Protein AF-T0YEX5-F1 (afdb_monomer_lite)

Foldseek 3Di:
DVVDDDDDCPQLLNVLLVLLVVLLVLLVVLLVVLVVVQDAAFQRRGSVNSNVVSVLVSQLSQLLSLLSVDDPVCNVVRDDPRNFDDVVSVVVVVVVVVVRCVRDPDDPDDDDAPPDPSRNSVVVSVVSVVVSLVSQVVNPRPPSSNPD

InterPro domains:
  IPR016030 Cobalamin adenosyltransferase-like [PF01923] (4-139)
  IPR029499 Corrinoid adenosyltransferase, PduO-type [PTHR12213] (4-138)
  IPR036451 Cobalamin adenosyltransferase-like superfamily [G3DSA:1.20.1200.10] (1-146)
  IPR036451 Cobalamin adenosyltransferase-like superfamily [SSF89028] (2-139)

Secondary structure (DSSP, 8-state):
-BTS----TTSHHHHHHHHHHHHHHHHHHHHHHHHHHT---GGG--HHHHHHHHHHHHHHHHHHHHHHTB-GGGGGG--BTTTB--HHHHHHHHHHHHHHHTTS---SSPPPS-SSHHHHHHHHHHHHHHHHHHHHHHTT--GGGG--

pLDDT: mean 90.73, std 10.87, range [37.5, 98.62]

Organism: NCBI:txid410659

Structure (mmCIF, N/CA/C/O backbone):
data_AF-T0YEX5-F1
#
_entry.id   AF-T0YEX5-F1
#
loop_
_atom_site.group_PDB
_atom_site.id
_atom_site.type_symbol
_atom_site.label_atom_id
_atom_site.label_alt_id
_atom_site.label_comp_id
_atom_site.label_asym_id
_atom_site.label_entity_id
_atom_site.label_seq_id
_atom_site.pdbx_PDB_ins_code
_atom_site.Cartn_x
_atom_site.Cartn_y
_atom_site.Cartn_z
_atom_site.occupancy
_atom_site.B_iso_or_equiv
_atom_site.auth_seq_id
_atom_site.auth_comp_id
_atom_site.auth_asym_id
_atom_site.auth_atom_id
_atom_site.pdbx_PDB_model_num
ATOM 1 N N . MET A 1 1 ? -7.739 -7.043 17.644 1.00 85.75 1 MET A N 1
ATOM 2 C CA . MET A 1 1 ? -7.919 -5.589 17.487 1.00 85.75 1 MET A CA 1
ATOM 3 C C . MET A 1 1 ? -6.829 -4.871 18.264 1.00 85.75 1 MET A C 1
ATOM 5 O O . MET A 1 1 ? -6.500 -5.306 19.369 1.00 85.75 1 MET A O 1
ATOM 9 N N . LEU A 1 2 ? -6.257 -3.814 17.690 1.00 86.88 2 LEU A N 1
ATOM 10 C CA . LEU A 1 2 ? -5.351 -2.900 18.378 1.00 86.88 2 LEU A CA 1
ATOM 11 C C . LEU A 1 2 ? -6.114 -2.220 19.531 1.00 86.88 2 LEU A C 1
ATOM 13 O O . LEU A 1 2 ? -7.290 -1.885 19.396 1.00 86.88 2 LEU A O 1
ATOM 17 N N . TYR A 1 3 ? -5.467 -2.090 20.693 1.00 89.56 3 TYR A N 1
ATOM 18 C CA . TYR A 1 3 ? -6.081 -1.648 21.960 1.00 89.56 3 TYR A CA 1
ATOM 19 C C . TYR A 1 3 ? -7.186 -2.559 22.531 1.00 89.56 3 TYR A C 1
ATOM 21 O O . TYR A 1 3 ? -7.962 -2.131 23.388 1.00 89.56 3 TYR A O 1
ATOM 29 N N . GLY A 1 4 ? -7.224 -3.829 22.115 1.00 85.31 4 GLY A N 1
ATOM 30 C CA . GLY A 1 4 ? -8.124 -4.843 22.665 1.00 85.31 4 GLY A CA 1
ATOM 31 C C . GLY A 1 4 ? -9.460 -4.954 21.929 1.00 85.31 4 GLY A C 1
ATOM 32 O O . GLY A 1 4 ? -9.771 -4.189 21.023 1.00 85.31 4 GLY A O 1
ATOM 33 N N . GLY A 1 5 ? -10.244 -5.962 22.309 1.00 85.06 5 GLY A N 1
ATOM 34 C CA . GLY A 1 5 ? -11.460 -6.369 21.602 1.00 85.06 5 GLY A CA 1
ATOM 35 C C . GLY A 1 5 ? -11.238 -7.638 20.778 1.00 85.06 5 GLY A C 1
ATOM 36 O O . GLY A 1 5 ? -10.275 -7.755 20.011 1.00 85.06 5 GLY A O 1
ATOM 37 N N . ARG A 1 6 ? -12.128 -8.615 20.971 1.00 89.81 6 ARG A N 1
ATOM 38 C CA . ARG A 1 6 ? -12.139 -9.872 20.221 1.00 89.81 6 ARG A CA 1
ATOM 39 C C . ARG A 1 6 ? -13.142 -9.761 19.086 1.00 89.81 6 ARG A C 1
ATOM 41 O O . ARG A 1 6 ? -14.279 -9.361 19.300 1.00 89.81 6 ARG A O 1
ATOM 48 N N . VAL A 1 7 ? -12.703 -10.152 17.903 1.00 91.25 7 VAL A N 1
ATOM 49 C CA . VAL A 1 7 ? -13.534 -10.280 16.708 1.00 91.25 7 VAL A CA 1
ATOM 50 C C . VAL A 1 7 ? -13.273 -11.652 16.103 1.00 91.25 7 VAL A C 1
ATOM 52 O O . VAL A 1 7 ? -12.230 -12.261 16.367 1.00 91.25 7 VAL A O 1
ATOM 55 N N . ARG A 1 8 ? -14.225 -12.160 15.323 1.00 94.88 8 ARG A N 1
ATOM 56 C CA . ARG A 1 8 ? -13.997 -13.383 14.554 1.00 94.88 8 ARG A CA 1
ATOM 57 C C . ARG A 1 8 ? -12.905 -13.144 13.506 1.00 94.88 8 ARG A C 1
ATOM 59 O O . ARG A 1 8 ? -12.732 -12.024 13.022 1.00 94.88 8 ARG A O 1
ATOM 66 N N . LYS A 1 9 ? -12.175 -14.205 13.157 1.00 93.44 9 LYS A N 1
ATOM 67 C CA . LYS A 1 9 ? -11.097 -14.139 12.157 1.00 93.44 9 LYS A CA 1
ATOM 68 C C . LYS A 1 9 ? -11.605 -13.807 10.753 1.00 93.44 9 LYS A C 1
ATOM 70 O O . LYS A 1 9 ? -10.859 -13.233 9.984 1.00 93.44 9 LYS A O 1
ATOM 75 N N . ASP A 1 10 ? -12.858 -14.136 10.465 1.00 93.38 10 ASP A N 1
ATOM 76 C CA . ASP A 1 10 ? -13.551 -13.881 9.200 1.00 93.38 10 ASP A CA 1
ATOM 77 C C . ASP A 1 10 ? -14.402 -12.601 9.232 1.00 93.38 10 ASP A C 1
ATOM 79 O O . ASP A 1 10 ? -15.293 -12.423 8.409 1.00 93.38 10 ASP A O 1
ATOM 83 N N . SER A 1 11 ? -14.178 -11.716 10.209 1.00 92.31 11 SER A N 1
ATOM 84 C CA . SER A 1 11 ? -14.830 -10.406 10.193 1.00 92.31 11 SER A CA 1
ATOM 85 C C . SER A 1 11 ? -14.225 -9.533 9.097 1.00 92.31 11 SER A C 1
ATOM 87 O O . SER A 1 11 ? -13.011 -9.554 8.895 1.00 92.31 11 SER A O 1
ATOM 89 N N . GLU A 1 12 ? -15.052 -8.717 8.445 1.00 92.31 12 GLU A N 1
ATOM 90 C CA . GLU A 1 12 ? -14.666 -7.860 7.310 1.00 92.31 12 GLU A CA 1
ATOM 91 C C . GLU A 1 12 ? -13.433 -7.001 7.605 1.00 92.31 12 GLU A C 1
ATOM 93 O O . GLU A 1 12 ? -12.557 -6.829 6.767 1.00 92.31 12 GLU A O 1
ATOM 98 N N . ARG A 1 13 ? -13.314 -6.520 8.844 1.00 90.75 13 ARG A N 1
ATOM 99 C CA . ARG A 1 13 ? -12.168 -5.736 9.303 1.00 90.75 13 ARG A CA 1
ATOM 100 C C . ARG A 1 13 ? -10.867 -6.539 9.350 1.00 90.75 13 ARG A C 1
ATOM 102 O O . ARG A 1 13 ? -9.813 -5.996 9.040 1.00 90.75 13 ARG A O 1
ATOM 109 N N . ILE A 1 14 ? -10.922 -7.804 9.767 1.00 93.38 14 ILE A N 1
ATOM 110 C CA . ILE A 1 14 ? -9.742 -8.679 9.781 1.00 93.38 14 ILE A CA 1
ATOM 111 C C . ILE A 1 14 ? -9.378 -9.097 8.359 1.00 93.38 14 ILE A C 1
ATOM 113 O O . ILE A 1 14 ? -8.196 -9.078 8.031 1.00 93.38 14 ILE A O 1
ATOM 117 N N . GLU A 1 15 ? -10.370 -9.388 7.517 1.00 95.75 15 GLU A N 1
ATOM 118 C CA . GLU A 1 15 ? -10.165 -9.682 6.094 1.00 95.75 15 GLU A CA 1
ATOM 119 C C . GLU A 1 15 ? -9.509 -8.496 5.369 1.00 95.75 15 GLU A C 1
ATOM 121 O O . GLU A 1 15 ? -8.480 -8.651 4.714 1.00 95.75 15 GLU A O 1
ATOM 126 N N . CYS A 1 16 ? -10.035 -7.283 5.565 1.00 95.00 16 CYS A N 1
ATOM 127 C CA . CYS A 1 16 ? -9.446 -6.055 5.040 1.00 95.00 16 CYS A CA 1
ATOM 128 C C . CYS A 1 16 ? -8.010 -5.863 5.541 1.00 95.00 16 CYS A C 1
ATOM 130 O O . CYS A 1 16 ? -7.117 -5.590 4.744 1.00 95.00 16 CYS A O 1
ATOM 132 N N . ASN A 1 17 ? -7.766 -6.024 6.846 1.00 95.12 17 ASN A N 1
ATOM 133 C CA . ASN A 1 17 ? -6.426 -5.860 7.405 1.00 95.12 17 ASN A CA 1
ATOM 134 C C . ASN A 1 17 ? -5.434 -6.886 6.834 1.00 95.12 17 ASN A C 1
ATOM 136 O O . ASN A 1 17 ? -4.296 -6.536 6.543 1.00 95.12 17 ASN A O 1
ATOM 140 N N . GLY A 1 18 ? -5.872 -8.134 6.647 1.00 97.06 18 GLY A N 1
ATOM 141 C CA . GLY A 1 18 ? -5.071 -9.186 6.020 1.00 97.06 18 GLY A CA 1
ATOM 142 C C . GLY A 1 18 ? -4.766 -8.901 4.550 1.00 97.06 18 GLY A C 1
ATOM 143 O O . GLY A 1 18 ? -3.650 -9.135 4.102 1.00 97.06 18 GLY A O 1
ATOM 144 N N . ALA A 1 19 ? -5.710 -8.327 3.804 1.00 97.75 19 ALA A N 1
ATOM 145 C CA . ALA A 1 19 ? -5.467 -7.924 2.422 1.00 97.75 19 ALA A CA 1
ATOM 146 C C . ALA A 1 19 ? -4.484 -6.746 2.304 1.00 97.75 19 ALA A C 1
ATOM 148 O O . ALA A 1 19 ? -3.695 -6.705 1.360 1.00 97.75 19 ALA A O 1
ATOM 149 N N . VAL A 1 20 ? -4.497 -5.806 3.258 1.00 97.94 20 VAL A N 1
ATOM 150 C CA . VAL A 1 20 ? -3.496 -4.726 3.332 1.00 97.94 20 VAL A CA 1
ATOM 151 C C . VAL A 1 20 ? -2.108 -5.291 3.659 1.00 97.94 20 VAL A C 1
ATOM 153 O O . VAL A 1 20 ? -1.128 -4.890 3.031 1.00 97.94 20 VAL A O 1
ATOM 156 N N . ASP A 1 21 ? -2.021 -6.251 4.582 1.00 98.31 21 ASP A N 1
ATOM 157 C CA . ASP A 1 21 ? -0.772 -6.960 4.898 1.00 98.31 21 ASP A CA 1
ATOM 158 C C . ASP A 1 21 ? -0.223 -7.705 3.669 1.00 98.31 21 ASP A C 1
ATOM 160 O O . ASP A 1 21 ? 0.951 -7.597 3.319 1.00 98.31 21 ASP A O 1
ATOM 164 N N . GLU A 1 22 ? -1.095 -8.379 2.919 1.00 98.62 22 GLU A N 1
ATOM 165 C CA . GLU A 1 22 ? -0.718 -9.050 1.675 1.00 98.62 22 GLU A CA 1
ATOM 166 C C . GLU A 1 22 ? -0.226 -8.065 0.601 1.00 98.62 22 GLU A C 1
ATOM 168 O O . GLU A 1 22 ? 0.743 -8.351 -0.106 1.00 98.62 22 GLU A O 1
ATOM 173 N N . ALA A 1 23 ? -0.841 -6.883 0.496 1.00 98.50 23 ALA A N 1
ATOM 174 C CA . ALA A 1 23 ? -0.370 -5.820 -0.391 1.00 98.50 23 ALA A CA 1
ATOM 175 C C . ALA A 1 23 ? 1.028 -5.331 0.010 1.00 98.50 23 ALA A C 1
ATOM 177 O O . ALA A 1 23 ? 1.897 -5.168 -0.850 1.00 98.50 23 ALA A O 1
ATOM 178 N N . GLN A 1 24 ? 1.269 -5.159 1.312 1.00 98.44 24 GLN A N 1
ATOM 179 C CA . GLN A 1 24 ? 2.580 -4.798 1.845 1.00 98.44 24 GLN A CA 1
ATOM 180 C C . GLN A 1 24 ? 3.619 -5.888 1.545 1.00 98.44 24 GLN A C 1
ATOM 182 O O . GLN A 1 24 ? 4.737 -5.568 1.137 1.00 98.44 24 GLN A O 1
ATOM 187 N N . ALA A 1 25 ? 3.266 -7.167 1.684 1.00 98.62 25 ALA A N 1
ATOM 188 C CA . ALA A 1 25 ? 4.149 -8.284 1.353 1.00 98.62 25 ALA A CA 1
ATOM 189 C C . ALA A 1 25 ? 4.474 -8.344 -0.152 1.00 98.62 25 ALA A C 1
ATOM 191 O O . ALA A 1 25 ? 5.627 -8.568 -0.526 1.00 98.62 25 ALA A O 1
ATOM 192 N N . ALA A 1 26 ? 3.490 -8.091 -1.021 1.00 98.62 26 ALA A N 1
ATOM 193 C CA . ALA A 1 26 ? 3.695 -8.031 -2.468 1.00 98.62 26 ALA A CA 1
ATOM 194 C C . ALA A 1 26 ? 4.622 -6.869 -2.876 1.00 98.62 26 ALA A C 1
ATOM 196 O O . ALA A 1 26 ? 5.493 -7.049 -3.729 1.00 98.62 26 ALA A O 1
ATOM 197 N N . LEU A 1 27 ? 4.495 -5.702 -2.232 1.00 98.25 27 LEU A N 1
ATOM 198 C CA . LEU A 1 27 ? 5.432 -4.585 -2.408 1.00 98.25 27 LEU A CA 1
ATOM 199 C C . LEU A 1 27 ? 6.840 -4.940 -1.920 1.00 98.25 27 LEU A C 1
ATOM 201 O O . LEU A 1 27 ? 7.811 -4.655 -2.617 1.00 98.25 27 LEU A O 1
ATOM 205 N N . GLY A 1 28 ? 6.958 -5.626 -0.781 1.00 98.06 28 GLY A N 1
ATOM 206 C CA . GLY A 1 28 ? 8.241 -6.110 -0.268 1.00 98.06 28 GLY A CA 1
ATOM 207 C C . GLY A 1 28 ? 8.922 -7.110 -1.210 1.00 98.06 28 GLY A C 1
ATOM 208 O O . GLY A 1 28 ? 10.139 -7.060 -1.394 1.00 98.06 28 GLY A O 1
ATOM 209 N N . TYR A 1 29 ? 8.146 -7.976 -1.871 1.00 98.31 29 TYR A N 1
ATOM 210 C CA . TYR A 1 29 ? 8.652 -8.846 -2.935 1.00 98.31 29 TYR A CA 1
ATOM 211 C C . TYR A 1 29 ? 9.147 -8.036 -4.140 1.00 98.31 29 TYR A C 1
ATOM 213 O O . TYR A 1 29 ? 10.272 -8.245 -4.593 1.00 98.31 29 TYR A O 1
ATOM 221 N N . ALA A 1 30 ? 8.359 -7.070 -4.623 1.00 97.44 30 ALA A N 1
ATOM 222 C CA . ALA A 1 30 ? 8.776 -6.194 -5.717 1.00 97.44 30 ALA A CA 1
ATOM 223 C C . ALA A 1 30 ? 10.061 -5.423 -5.383 1.00 97.44 30 ALA A C 1
ATOM 225 O O . ALA A 1 30 ? 10.971 -5.357 -6.209 1.00 97.44 30 ALA A O 1
ATOM 226 N N . ARG A 1 31 ? 10.186 -4.930 -4.146 1.00 96.62 31 ARG A N 1
ATOM 227 C CA . ARG A 1 31 ? 11.393 -4.275 -3.633 1.00 96.62 31 ARG A CA 1
ATOM 228 C C . ARG A 1 31 ? 12.615 -5.196 -3.691 1.00 96.62 31 ARG A C 1
ATOM 230 O O . ARG A 1 31 ? 13.658 -4.800 -4.203 1.00 96.62 31 ARG A O 1
ATOM 237 N N . ALA A 1 32 ? 12.481 -6.443 -3.236 1.00 97.25 32 ALA A N 1
ATOM 238 C CA . ALA A 1 32 ? 13.564 -7.425 -3.309 1.00 97.25 32 ALA A CA 1
ATOM 239 C C . ALA A 1 32 ? 13.985 -7.725 -4.762 1.00 97.25 32 ALA A C 1
ATOM 241 O O . ALA A 1 32 ? 15.175 -7.869 -5.045 1.00 97.25 32 ALA A O 1
ATOM 242 N N . VAL A 1 33 ? 13.029 -7.773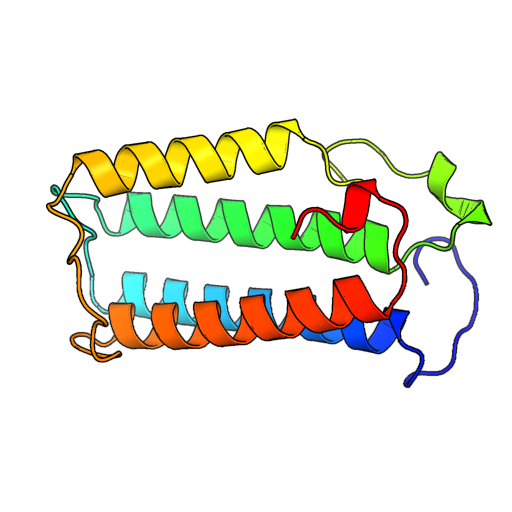 -5.698 1.00 96.19 33 VAL A N 1
ATOM 243 C CA . VAL A 1 33 ? 13.319 -7.945 -7.131 1.00 96.19 33 VAL A CA 1
ATOM 244 C C . VAL A 1 33 ? 14.053 -6.730 -7.704 1.00 96.19 33 VAL A C 1
ATOM 246 O O . VAL A 1 33 ? 15.023 -6.909 -8.442 1.00 96.19 33 VAL A O 1
ATOM 249 N N . VAL A 1 34 ? 13.640 -5.507 -7.356 1.00 92.94 34 VAL A N 1
ATOM 250 C CA . VAL A 1 34 ? 14.319 -4.263 -7.769 1.00 92.94 34 VAL A CA 1
ATOM 251 C C . VAL A 1 34 ? 15.784 -4.287 -7.335 1.00 92.94 34 VAL A C 1
ATOM 253 O O . VAL A 1 34 ? 16.666 -4.172 -8.185 1.00 92.94 34 VAL A O 1
ATOM 256 N N . GLN A 1 35 ? 16.046 -4.559 -6.053 1.00 92.00 35 GLN A N 1
ATOM 257 C CA . GLN A 1 35 ? 17.404 -4.654 -5.509 1.00 92.00 35 GLN A CA 1
ATOM 258 C C . GLN A 1 35 ? 18.234 -5.757 -6.185 1.00 92.00 35 GLN A C 1
ATOM 260 O O . GLN A 1 35 ? 19.387 -5.535 -6.544 1.00 92.00 35 GLN A O 1
ATOM 265 N N . GLY A 1 36 ? 17.654 -6.946 -6.383 1.00 91.50 36 GLY A N 1
ATOM 266 C CA . GLY A 1 36 ? 18.364 -8.088 -6.966 1.00 91.50 36 GLY A CA 1
ATOM 267 C C . GLY A 1 36 ? 18.688 -7.935 -8.456 1.00 91.50 36 GLY A C 1
ATOM 268 O O . GLY A 1 36 ? 19.650 -8.530 -8.935 1.00 91.50 36 GLY A O 1
ATOM 269 N N . THR A 1 37 ? 17.900 -7.147 -9.192 1.00 90.50 37 THR A N 1
ATOM 270 C CA . THR A 1 37 ? 18.078 -6.933 -10.640 1.00 90.50 37 THR A CA 1
ATOM 271 C C . THR A 1 37 ? 18.781 -5.619 -10.981 1.00 90.50 37 THR A C 1
ATOM 273 O O . THR A 1 37 ? 19.189 -5.438 -12.127 1.00 90.50 37 THR A O 1
ATOM 276 N N . GLY A 1 38 ? 18.913 -4.698 -10.020 1.00 87.75 38 GLY A N 1
ATOM 277 C CA . GLY A 1 38 ? 19.356 -3.325 -10.276 1.00 87.75 38 GLY A CA 1
ATOM 278 C C . GLY A 1 38 ? 18.374 -2.542 -11.152 1.00 87.75 38 GLY A C 1
ATOM 279 O O . GLY A 1 38 ? 18.776 -1.611 -11.856 1.00 87.75 38 GLY A O 1
ATOM 280 N N . ALA A 1 39 ? 17.097 -2.942 -11.160 1.00 87.62 39 ALA A N 1
ATOM 281 C CA . ALA A 1 39 ? 16.084 -2.315 -11.993 1.00 87.62 39 ALA A CA 1
ATOM 282 C C . ALA A 1 39 ? 15.947 -0.830 -11.645 1.00 87.62 39 ALA A C 1
ATOM 284 O O . ALA A 1 39 ? 15.863 -0.441 -10.483 1.00 87.62 39 ALA A O 1
ATOM 285 N N . SER A 1 40 ? 15.909 -0.003 -12.681 1.00 86.50 40 SER A N 1
ATOM 286 C CA . SER A 1 40 ? 15.675 1.432 -12.571 1.00 86.50 40 SER A CA 1
ATOM 287 C C . SER A 1 40 ? 14.298 1.760 -13.139 1.00 86.50 40 SER A C 1
ATOM 289 O O . SER A 1 40 ? 13.800 1.067 -14.029 1.00 86.50 40 SER A O 1
ATOM 291 N N . GLY A 1 41 ? 13.667 2.795 -12.599 1.00 84.31 41 GLY A N 1
ATOM 292 C CA . GLY A 1 41 ? 12.410 3.324 -13.104 1.00 84.31 41 GLY A CA 1
ATOM 293 C C . GLY A 1 41 ? 12.602 4.296 -14.279 1.00 84.31 41 GLY A C 1
ATOM 294 O O . GLY A 1 41 ? 13.722 4.515 -14.751 1.00 84.31 41 GLY A O 1
ATOM 295 N N . PRO A 1 42 ? 11.507 4.913 -14.751 1.00 83.38 42 PRO A N 1
ATOM 296 C CA . PRO A 1 42 ? 11.545 5.900 -15.829 1.00 83.38 42 PRO A CA 1
ATOM 297 C C . PRO A 1 42 ? 12.422 7.109 -15.477 1.00 83.38 42 PRO A C 1
ATOM 299 O O . PRO A 1 42 ? 12.620 7.434 -14.308 1.00 83.38 42 PRO A O 1
ATOM 302 N N . GLY A 1 43 ? 12.952 7.782 -16.504 1.00 80.50 43 GLY A N 1
ATOM 303 C CA . GLY A 1 43 ? 13.707 9.032 -16.351 1.00 80.50 43 GLY A CA 1
ATOM 304 C C . GLY A 1 43 ? 14.951 8.946 -15.462 1.00 80.50 43 GLY A C 1
ATOM 305 O O . GLY A 1 43 ? 15.269 9.918 -14.784 1.00 80.50 43 GLY A O 1
ATOM 306 N N . ASN A 1 44 ? 15.650 7.805 -15.458 1.00 80.44 44 ASN A N 1
ATOM 307 C CA . ASN A 1 44 ? 16.799 7.516 -14.586 1.00 80.44 44 ASN A CA 1
ATOM 308 C C . ASN A 1 44 ? 16.462 7.458 -13.084 1.00 80.44 44 ASN A C 1
ATOM 310 O O . ASN A 1 44 ? 17.336 7.705 -12.251 1.00 80.44 44 ASN A O 1
ATOM 314 N N . LEU A 1 45 ? 15.224 7.111 -12.713 1.00 86.50 45 LEU A N 1
ATOM 315 C CA . LEU A 1 45 ? 14.904 6.788 -11.324 1.00 86.50 45 LEU A CA 1
ATOM 316 C C . LEU A 1 45 ? 15.737 5.573 -10.891 1.00 86.50 45 LEU A C 1
ATOM 318 O O . LEU A 1 45 ? 15.505 4.459 -11.352 1.00 86.50 45 LEU A O 1
ATOM 322 N N . THR A 1 46 ? 16.725 5.787 -10.028 1.00 91.25 46 THR A N 1
ATOM 323 C CA . THR A 1 46 ? 17.671 4.734 -9.639 1.00 91.25 46 THR A CA 1
ATOM 324 C C . THR A 1 46 ? 16.987 3.624 -8.842 1.00 91.25 46 THR A C 1
ATOM 326 O O . THR A 1 46 ? 15.961 3.850 -8.196 1.00 91.25 46 THR A O 1
ATOM 329 N N . SER A 1 47 ? 17.592 2.432 -8.837 1.00 91.31 47 SER A N 1
ATOM 330 C CA . SER A 1 47 ? 17.157 1.316 -7.983 1.00 91.31 47 SER A CA 1
ATOM 331 C C . SER A 1 47 ? 17.020 1.736 -6.514 1.00 91.31 47 SER A C 1
ATOM 333 O O . SER A 1 47 ? 16.024 1.405 -5.883 1.00 91.31 47 SER A O 1
ATOM 335 N N . ASP A 1 48 ? 17.966 2.518 -5.982 1.00 93.06 48 ASP A N 1
ATOM 336 C CA . ASP A 1 48 ? 17.932 3.000 -4.591 1.00 93.06 48 ASP A CA 1
ATOM 337 C C . ASP A 1 48 ? 16.776 3.978 -4.334 1.00 93.06 48 ASP A C 1
ATOM 339 O O . ASP A 1 48 ? 16.138 3.946 -3.282 1.00 93.06 48 ASP A O 1
ATOM 343 N N . ALA A 1 49 ? 16.480 4.854 -5.299 1.00 92.50 49 ALA A N 1
ATOM 344 C CA . ALA A 1 49 ? 15.364 5.787 -5.185 1.00 92.50 49 ALA A CA 1
ATOM 345 C C . ALA A 1 49 ? 14.013 5.056 -5.246 1.00 92.50 49 ALA A C 1
ATOM 347 O O . ALA A 1 49 ? 13.097 5.387 -4.489 1.00 92.50 49 ALA A O 1
ATOM 348 N N . LEU A 1 50 ? 13.897 4.046 -6.114 1.00 92.50 50 LEU A N 1
ATOM 349 C CA . LEU A 1 50 ? 12.716 3.189 -6.198 1.00 92.50 50 LEU A CA 1
ATOM 350 C C . LEU A 1 50 ? 12.541 2.355 -4.920 1.00 92.50 50 LEU A C 1
ATOM 352 O O . LEU A 1 50 ? 11.444 2.314 -4.370 1.00 92.50 50 LEU A O 1
ATOM 356 N N . ASP A 1 51 ? 13.619 1.762 -4.407 1.00 94.38 51 ASP A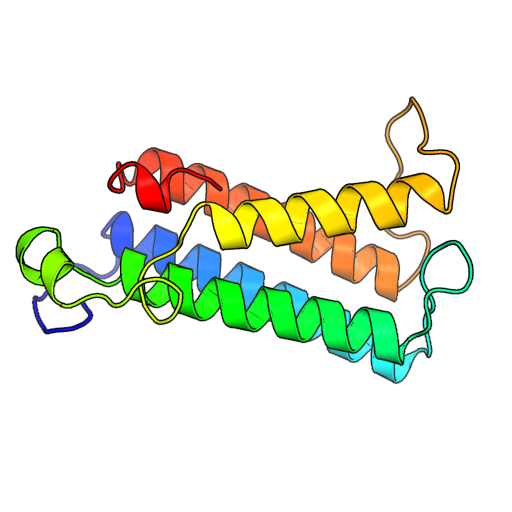 N 1
ATOM 357 C CA . ASP A 1 51 ? 13.635 1.040 -3.133 1.00 94.38 51 ASP A CA 1
ATOM 358 C C . ASP A 1 51 ? 13.148 1.918 -1.974 1.00 94.38 51 ASP A C 1
ATOM 360 O O . ASP A 1 51 ? 12.191 1.566 -1.283 1.00 94.38 51 ASP A O 1
ATOM 364 N N . GLY A 1 52 ? 13.731 3.111 -1.817 1.00 95.31 52 GLY A N 1
ATOM 365 C CA . GLY A 1 52 ? 13.337 4.054 -0.773 1.00 95.31 52 GLY A CA 1
ATOM 366 C C . GLY A 1 52 ? 11.870 4.484 -0.877 1.00 95.31 52 GLY A C 1
ATOM 367 O O . GLY A 1 52 ? 11.190 4.640 0.143 1.00 95.31 52 GLY A O 1
ATOM 368 N N . MET A 1 53 ? 11.351 4.629 -2.101 1.00 95.31 53 MET A N 1
ATOM 369 C CA . MET A 1 53 ? 9.936 4.915 -2.332 1.00 95.31 53 MET A CA 1
ATOM 370 C C . MET A 1 53 ? 9.044 3.750 -1.888 1.00 95.31 53 MET A C 1
ATOM 372 O O . MET A 1 53 ? 8.068 3.984 -1.174 1.00 95.31 53 MET A O 1
ATOM 376 N N . LEU A 1 54 ? 9.390 2.512 -2.253 1.00 95.94 54 LEU A N 1
ATOM 377 C CA . LEU A 1 54 ? 8.644 1.314 -1.858 1.00 95.94 54 LEU A CA 1
ATOM 378 C C . LEU A 1 54 ? 8.647 1.128 -0.335 1.00 95.94 54 LEU A C 1
ATOM 380 O O . LEU A 1 54 ? 7.579 0.950 0.246 1.00 95.94 54 LEU A O 1
ATOM 384 N N . VAL A 1 55 ? 9.797 1.310 0.326 1.00 97.31 55 VAL A N 1
ATOM 385 C CA . VAL A 1 55 ? 9.905 1.270 1.798 1.00 97.31 55 VAL A CA 1
ATOM 386 C C . VAL A 1 55 ? 8.991 2.302 2.455 1.00 97.31 55 VAL A C 1
ATOM 388 O O . VAL A 1 55 ? 8.365 2.015 3.477 1.00 97.31 55 VAL A O 1
ATOM 391 N N . SER A 1 56 ? 8.911 3.514 1.899 1.00 96.88 56 SER A N 1
ATOM 392 C CA . SER A 1 56 ? 7.999 4.535 2.419 1.00 96.88 56 SER A CA 1
ATOM 393 C C . SER A 1 56 ? 6.544 4.087 2.316 1.00 96.88 56 SER A C 1
ATOM 395 O O . SER A 1 56 ? 5.812 4.255 3.283 1.00 96.88 56 SER A O 1
ATOM 397 N N . ILE A 1 57 ? 6.136 3.509 1.183 1.00 97.44 57 ILE A N 1
ATOM 398 C CA . ILE A 1 57 ? 4.760 3.035 0.974 1.00 97.44 57 ILE A CA 1
ATOM 399 C C . ILE A 1 57 ? 4.446 1.868 1.919 1.00 97.44 57 ILE A C 1
ATOM 401 O O . ILE A 1 57 ? 3.395 1.855 2.550 1.00 97.44 57 ILE A O 1
ATOM 405 N N . GLU A 1 58 ? 5.363 0.912 2.082 1.00 97.88 58 GLU A N 1
ATOM 406 C CA . GLU A 1 58 ? 5.192 -0.207 3.020 1.00 97.88 58 GLU A CA 1
ATOM 407 C C . GLU A 1 58 ? 4.994 0.276 4.467 1.00 97.88 58 GLU A C 1
ATOM 409 O O . GLU A 1 58 ? 4.171 -0.280 5.194 1.00 97.88 58 GLU A O 1
ATOM 414 N N . ARG A 1 59 ? 5.691 1.343 4.879 1.00 97.25 59 ARG A N 1
ATOM 415 C CA . ARG A 1 59 ? 5.498 1.969 6.199 1.00 97.25 59 ARG A CA 1
ATOM 416 C C . ARG A 1 59 ? 4.147 2.666 6.322 1.00 97.25 59 ARG A C 1
ATOM 418 O O . ARG A 1 59 ? 3.513 2.551 7.368 1.00 97.25 59 ARG A O 1
ATOM 425 N N . ASP A 1 60 ? 3.686 3.339 5.273 1.00 97.19 60 ASP A N 1
ATOM 426 C CA . ASP A 1 60 ? 2.356 3.956 5.258 1.00 97.19 60 ASP A CA 1
ATOM 427 C C . ASP A 1 60 ? 1.250 2.889 5.390 1.00 97.19 60 ASP A C 1
ATOM 429 O O . ASP A 1 60 ? 0.259 3.097 6.096 1.00 97.19 60 ASP A O 1
ATOM 433 N N . LEU A 1 61 ? 1.449 1.696 4.815 1.00 97.25 61 LEU A N 1
ATOM 434 C CA . LEU A 1 61 ? 0.528 0.566 4.989 1.00 97.25 61 LEU A CA 1
ATOM 435 C C . LEU A 1 61 ? 0.480 0.046 6.435 1.00 97.25 61 LEU A C 1
ATOM 437 O O . LEU A 1 61 ? -0.573 -0.419 6.866 1.00 97.25 61 LEU A O 1
ATOM 441 N N . TRP A 1 62 ? 1.549 0.169 7.231 1.00 95.62 62 TRP A N 1
ATOM 442 C CA . TRP A 1 62 ? 1.490 -0.141 8.670 1.00 95.62 62 TRP A CA 1
ATOM 443 C C . TRP A 1 62 ? 0.576 0.816 9.433 1.00 95.62 62 TRP A C 1
ATOM 445 O O . TRP A 1 62 ? -0.158 0.387 10.326 1.00 95.62 62 TRP A O 1
ATOM 455 N N . VAL A 1 63 ? 0.590 2.100 9.065 1.00 96.62 63 VAL A N 1
ATOM 456 C CA . VAL A 1 63 ? -0.310 3.110 9.638 1.00 96.62 63 VAL A CA 1
ATOM 457 C C . VAL A 1 63 ? -1.760 2.763 9.299 1.00 96.62 63 VAL A C 1
ATOM 459 O O . VAL A 1 63 ? -2.607 2.749 10.194 1.00 96.62 63 VAL A O 1
ATOM 462 N N . LEU A 1 64 ? -2.030 2.405 8.037 1.00 95.62 64 LEU A N 1
ATOM 463 C CA . LEU A 1 64 ? -3.348 1.940 7.602 1.00 95.62 64 LEU A CA 1
ATOM 464 C C . LEU A 1 64 ? -3.782 0.689 8.372 1.00 95.62 64 LEU A C 1
ATOM 466 O O . LEU A 1 64 ? -4.885 0.659 8.912 1.00 95.62 64 LEU A O 1
ATOM 470 N N . MET A 1 65 ? -2.918 -0.318 8.501 1.00 96.00 65 MET A N 1
ATOM 471 C CA . MET A 1 65 ? -3.240 -1.528 9.261 1.00 96.00 65 MET A CA 1
ATOM 472 C C . MET A 1 65 ? -3.534 -1.238 10.735 1.00 96.00 65 MET A C 1
ATOM 474 O O . MET A 1 65 ? -4.457 -1.814 11.310 1.00 96.00 65 MET A O 1
ATOM 478 N N . ALA A 1 66 ? -2.792 -0.326 11.368 1.00 95.88 66 ALA A N 1
ATOM 479 C CA . ALA A 1 66 ? -3.063 0.072 12.746 1.00 95.88 66 ALA A CA 1
ATOM 480 C C . ALA A 1 66 ? -4.461 0.698 12.893 1.00 95.88 66 ALA A C 1
ATOM 482 O O . ALA A 1 66 ? -5.191 0.383 13.841 1.00 95.88 66 ALA A O 1
ATOM 483 N N . GLU A 1 67 ? -4.864 1.534 11.936 1.00 94.56 67 GLU A N 1
ATOM 484 C CA . GLU A 1 67 ? -6.195 2.131 11.906 1.00 94.56 67 GLU A CA 1
ATOM 485 C C . GLU A 1 67 ? -7.289 1.088 11.659 1.00 94.56 67 GLU A C 1
ATOM 487 O O . GLU A 1 67 ? -8.249 1.009 12.432 1.00 94.56 67 GLU A O 1
ATOM 492 N N . VAL A 1 68 ? -7.126 0.242 10.635 1.00 93.38 68 VAL A N 1
ATOM 493 C CA . VAL A 1 68 ? -8.070 -0.836 10.307 1.00 93.38 68 VAL A CA 1
ATOM 494 C C . VAL A 1 68 ? -8.220 -1.775 11.500 1.00 93.38 68 VAL A C 1
ATOM 496 O O . VAL A 1 68 ? -9.337 -2.132 11.866 1.00 93.38 68 VAL A O 1
ATOM 499 N N . ALA A 1 69 ? -7.134 -2.124 12.189 1.00 93.12 69 ALA A N 1
ATOM 500 C CA . ALA A 1 69 ? -7.164 -2.996 13.357 1.00 93.12 69 ALA A CA 1
ATOM 501 C C . ALA A 1 69 ? -7.778 -2.353 14.617 1.00 93.12 69 ALA A C 1
ATOM 503 O O . ALA A 1 69 ? -7.932 -3.051 15.625 1.00 93.12 69 ALA A O 1
ATOM 504 N N . THR A 1 70 ? -8.147 -1.068 14.599 1.00 92.62 70 THR A N 1
ATOM 505 C CA . THR A 1 70 ? -8.679 -0.339 15.761 1.00 92.62 70 THR A CA 1
ATOM 506 C C . THR A 1 70 ? -10.197 -0.201 15.706 1.00 92.62 70 THR A C 1
ATOM 508 O O . THR A 1 70 ? -10.775 0.209 14.705 1.00 92.62 70 THR A O 1
ATOM 511 N N . SER A 1 71 ? -10.881 -0.534 16.805 1.00 89.56 71 SER A N 1
ATOM 512 C CA . SER A 1 71 ? -12.335 -0.359 16.903 1.00 89.56 71 SER A CA 1
ATOM 513 C C . SER A 1 71 ? -12.716 1.121 16.969 1.00 89.56 71 SER A C 1
ATOM 515 O O . SER A 1 71 ? -11.980 1.932 17.529 1.00 89.56 71 SER A O 1
ATOM 517 N N . ASN A 1 72 ? -13.924 1.464 16.514 1.00 86.88 72 ASN A N 1
ATOM 518 C CA . ASN A 1 72 ? -14.428 2.843 16.556 1.00 86.88 72 ASN A CA 1
ATOM 519 C C . ASN A 1 72 ? -14.363 3.459 17.969 1.00 86.88 72 ASN A C 1
ATOM 521 O O . ASN A 1 72 ? -13.994 4.619 18.121 1.00 86.88 72 ASN A O 1
ATOM 525 N N . SER A 1 73 ? -14.626 2.665 19.014 1.00 89.88 73 SER A N 1
ATOM 526 C CA . SER A 1 73 ? -14.529 3.085 20.423 1.00 89.88 73 SER A CA 1
ATOM 527 C C . SER A 1 73 ? -13.112 3.441 20.891 1.00 89.88 73 SER A C 1
ATOM 529 O O . SER A 1 73 ? -12.954 4.196 21.845 1.00 89.88 73 SER A O 1
ATOM 531 N N . ASN A 1 74 ? -12.081 2.900 20.241 1.00 93.00 74 ASN A N 1
ATOM 532 C CA . ASN A 1 74 ? -10.674 3.137 20.564 1.00 93.00 74 ASN A CA 1
ATOM 533 C C . ASN A 1 74 ? -10.002 4.103 19.583 1.00 93.00 74 ASN A C 1
ATOM 535 O O . ASN A 1 74 ? -8.814 4.382 19.720 1.00 93.00 74 ASN A O 1
ATOM 539 N N . ARG A 1 75 ? -10.746 4.632 18.607 1.00 90.25 75 ARG A N 1
ATOM 540 C CA . ARG A 1 75 ? -10.207 5.451 17.521 1.00 90.25 75 ARG A CA 1
ATOM 541 C C . ARG A 1 75 ? -9.509 6.728 18.006 1.00 90.25 75 ARG A C 1
ATOM 543 O O . ARG A 1 75 ? -8.544 7.161 17.386 1.00 90.25 75 ARG A O 1
ATOM 550 N N . SER A 1 76 ? -9.951 7.301 19.125 1.00 93.44 76 SER A N 1
ATOM 551 C CA . SER A 1 76 ? -9.327 8.477 19.753 1.00 93.44 76 SER A CA 1
ATOM 552 C C . SER A 1 76 ? -7.908 8.230 20.277 1.00 93.44 76 SER A C 1
ATOM 554 O O . SER A 1 76 ? -7.206 9.185 20.589 1.00 93.44 76 SER A O 1
ATOM 556 N N . LYS A 1 77 ? -7.476 6.965 20.379 1.00 95.38 77 LYS A N 1
ATOM 557 C CA . LYS A 1 77 ? -6.114 6.584 20.784 1.00 95.38 77 LYS A CA 1
ATOM 558 C C . LYS A 1 77 ? -5.119 6.615 19.623 1.00 95.38 77 LYS A C 1
ATOM 560 O O . LYS A 1 77 ? -3.924 6.454 19.859 1.00 95.38 77 LYS A O 1
ATOM 565 N N . LEU A 1 78 ? -5.598 6.765 18.387 1.00 95.19 78 LEU A N 1
ATOM 566 C CA . LEU A 1 78 ? -4.738 6.787 17.212 1.00 95.19 78 LEU A CA 1
ATOM 567 C C . LEU A 1 78 ? -4.065 8.144 17.041 1.00 95.19 78 LEU A C 1
ATOM 569 O O . LEU A 1 78 ? -4.639 9.190 17.340 1.00 95.19 78 LEU A O 1
ATOM 573 N N . VAL A 1 79 ? -2.845 8.106 16.518 1.00 96.81 79 VAL A N 1
ATOM 574 C CA . VAL A 1 79 ? -2.011 9.281 16.280 1.00 96.81 79 VAL A CA 1
ATOM 575 C C . VAL A 1 79 ? -1.885 9.477 1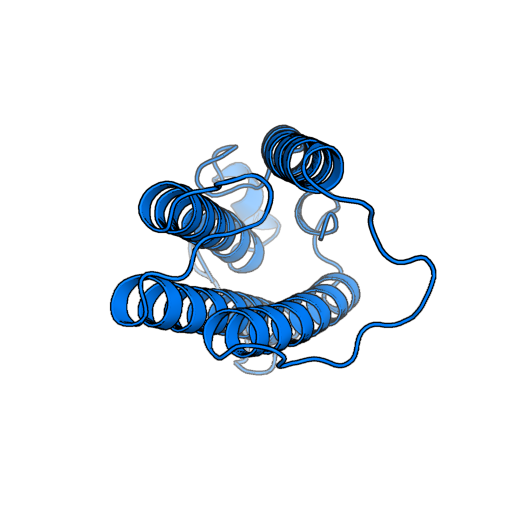4.776 1.00 96.81 79 VAL A C 1
ATOM 577 O O . VAL A 1 79 ? -1.475 8.561 14.060 1.00 96.81 79 VAL A O 1
ATOM 580 N N . ALA A 1 80 ? -2.251 10.666 14.301 1.00 95.56 80 ALA A N 1
ATOM 581 C CA . ALA A 1 80 ? -2.176 11.042 12.892 1.00 95.56 80 ALA A CA 1
ATOM 582 C C . ALA A 1 80 ? -0.762 10.804 12.329 1.00 95.56 80 ALA A C 1
ATOM 584 O O . ALA A 1 80 ? 0.220 11.241 12.924 1.00 95.56 80 ALA A O 1
ATOM 585 N N . GLY A 1 81 ? -0.666 10.082 11.211 1.00 93.25 81 GLY A N 1
ATOM 586 C CA . GLY A 1 81 ? 0.592 9.723 10.548 1.00 93.25 81 GLY A CA 1
ATOM 587 C C . GLY A 1 81 ? 1.370 8.567 11.190 1.00 93.25 81 GLY A C 1
ATOM 588 O O . GLY A 1 81 ? 2.360 8.127 10.620 1.00 93.25 81 GLY A O 1
ATOM 589 N N . THR A 1 82 ? 0.928 8.050 12.341 1.00 95.88 82 THR A N 1
ATOM 590 C CA . THR A 1 82 ? 1.609 6.952 13.058 1.00 95.88 82 THR A CA 1
ATOM 591 C C . THR A 1 82 ? 0.729 5.713 13.184 1.00 95.88 82 THR A C 1
ATOM 593 O O . THR A 1 82 ? 1.195 4.588 13.035 1.00 95.88 82 THR A O 1
ATOM 596 N N . SER A 1 83 ? -0.556 5.904 13.474 1.00 95.62 83 SER A N 1
ATOM 597 C CA . SER A 1 83 ? -1.558 4.832 13.545 1.00 95.62 83 SER A CA 1
ATOM 598 C C . SER A 1 83 ? -2.921 5.246 12.985 1.00 95.62 83 SER A C 1
ATOM 600 O O . SER A 1 83 ? -3.898 4.521 13.124 1.00 95.62 83 SER A O 1
ATOM 602 N N . LEU A 1 84 ? -2.988 6.428 12.374 1.00 94.62 84 LEU A N 1
ATOM 603 C CA . LEU A 1 84 ? -4.157 6.993 11.718 1.00 94.62 84 LEU A CA 1
ATOM 604 C C . LEU A 1 84 ? -3.703 7.616 10.403 1.00 94.62 84 LEU A C 1
ATOM 606 O O . LEU A 1 84 ? -2.857 8.514 10.419 1.00 94.62 84 LEU A O 1
ATOM 610 N N . VAL A 1 85 ? -4.261 7.153 9.289 1.00 94.31 85 VAL A N 1
ATOM 611 C CA . VAL A 1 85 ? -3.973 7.708 7.970 1.00 94.31 85 VAL A CA 1
ATOM 612 C C . VAL A 1 85 ? -4.473 9.145 7.874 1.00 94.31 85 VAL A C 1
ATOM 614 O O . VAL A 1 85 ? -5.418 9.560 8.552 1.00 94.31 85 VAL A O 1
ATOM 617 N N . THR A 1 86 ? -3.798 9.939 7.048 1.00 94.44 86 THR A N 1
ATOM 618 C CA . THR A 1 86 ? -4.080 11.369 6.904 1.00 94.44 86 THR A CA 1
ATOM 619 C C . THR A 1 86 ? -4.134 11.766 5.433 1.00 94.44 86 THR A C 1
ATOM 621 O O . THR A 1 86 ? -3.458 11.136 4.619 1.00 94.44 86 THR A O 1
ATOM 624 N N . PRO A 1 87 ? -4.853 12.850 5.083 1.00 94.00 87 PRO A N 1
ATOM 625 C CA . PRO A 1 87 ? -4.831 13.391 3.724 1.00 94.00 87 PRO A CA 1
ATOM 626 C C . PRO A 1 87 ? -3.413 13.696 3.219 1.00 94.00 87 PRO A C 1
ATOM 628 O O . PRO A 1 87 ? -3.092 13.386 2.081 1.00 94.00 87 PRO A O 1
ATOM 631 N N . ALA A 1 88 ? -2.523 14.176 4.095 1.00 94.81 88 ALA A N 1
ATOM 632 C CA . ALA A 1 88 ? -1.137 14.474 3.736 1.00 94.81 88 ALA A CA 1
ATOM 633 C C . ALA A 1 88 ? -0.358 13.243 3.232 1.00 94.81 88 ALA A C 1
ATOM 635 O O . ALA A 1 88 ? 0.516 13.374 2.379 1.00 94.81 88 ALA A O 1
ATOM 636 N N . MET A 1 89 ? -0.673 12.038 3.721 1.00 95.56 89 MET A N 1
ATOM 637 C CA . MET A 1 89 ? -0.063 10.802 3.209 1.00 95.56 89 MET A CA 1
ATOM 638 C C . MET A 1 89 ? -0.507 10.525 1.764 1.00 95.56 89 MET A C 1
ATOM 640 O O . MET A 1 89 ? 0.304 10.125 0.930 1.00 95.56 89 MET A O 1
ATOM 644 N N . VAL A 1 90 ? -1.773 10.806 1.441 1.00 94.81 90 VAL A N 1
ATOM 645 C CA . VAL A 1 90 ? -2.319 10.695 0.078 1.00 94.81 90 VAL A CA 1
ATOM 646 C C . VAL A 1 90 ? -1.723 11.767 -0.840 1.00 94.81 90 VAL A C 1
ATOM 648 O O . VAL A 1 90 ? -1.383 11.476 -1.988 1.00 94.81 90 VAL A O 1
ATOM 651 N N . ASP A 1 91 ? -1.512 12.982 -0.332 1.00 94.75 91 ASP A N 1
ATOM 652 C CA . ASP A 1 91 ? -0.860 14.064 -1.079 1.00 94.75 91 ASP A CA 1
ATOM 653 C C . ASP A 1 9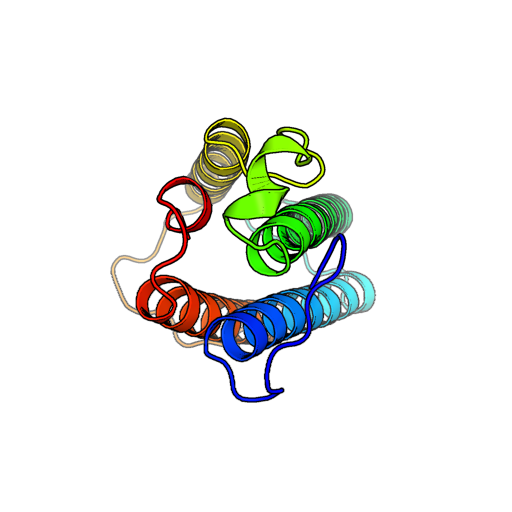1 ? 0.581 13.694 -1.471 1.00 94.75 91 ASP A C 1
ATOM 655 O O . ASP A 1 91 ? 1.025 13.975 -2.589 1.00 94.75 91 ASP A O 1
ATOM 659 N N . VAL A 1 92 ? 1.308 13.000 -0.586 1.00 95.00 92 VAL A N 1
ATOM 660 C CA . VAL A 1 92 ? 2.651 12.473 -0.879 1.00 95.00 92 VAL A CA 1
ATOM 661 C C . VAL A 1 92 ? 2.607 11.434 -2.002 1.00 95.00 92 VAL A C 1
ATOM 663 O O . VAL A 1 92 ? 3.434 11.498 -2.914 1.00 95.00 92 VAL A O 1
ATOM 666 N N . LEU A 1 93 ? 1.646 10.502 -1.984 1.00 95.44 93 LEU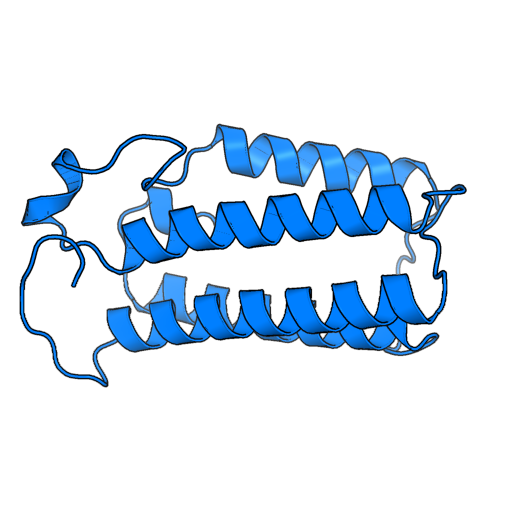 A N 1
ATOM 667 C CA . LEU A 1 93 ? 1.466 9.530 -3.072 1.00 95.44 93 LEU A CA 1
ATOM 668 C C . LEU A 1 93 ? 1.129 10.225 -4.396 1.00 95.44 93 LEU A C 1
ATOM 670 O O . LEU A 1 93 ? 1.751 9.937 -5.416 1.00 95.44 93 LEU A O 1
ATOM 674 N N . THR A 1 94 ? 0.212 11.190 -4.364 1.00 94.88 94 THR A N 1
ATOM 675 C CA . THR A 1 94 ? -0.196 11.976 -5.538 1.00 94.88 94 THR A CA 1
ATOM 676 C C . THR A 1 94 ? 0.992 12.720 -6.147 1.00 94.88 94 THR A C 1
ATOM 678 O O . THR A 1 94 ? 1.213 12.663 -7.356 1.00 94.88 94 THR A O 1
ATOM 681 N N . SER A 1 95 ? 1.816 13.348 -5.307 1.00 95.50 95 SER A N 1
ATOM 682 C CA . SER A 1 95 ? 3.023 14.057 -5.747 1.00 95.50 95 SER A CA 1
ATOM 683 C C . SER A 1 95 ? 4.047 13.111 -6.386 1.00 95.50 95 SER A C 1
ATOM 685 O O . SER A 1 95 ? 4.695 13.467 -7.369 1.00 95.50 95 SER A O 1
ATOM 687 N N . ARG A 1 96 ? 4.185 11.882 -5.864 1.00 93.62 96 ARG A N 1
ATOM 688 C CA . ARG A 1 96 ? 5.059 10.849 -6.450 1.00 93.62 96 ARG A CA 1
ATOM 689 C C . ARG A 1 96 ? 4.558 10.387 -7.813 1.00 93.62 96 ARG A C 1
ATOM 691 O O . ARG A 1 96 ? 5.366 10.282 -8.728 1.00 93.62 96 ARG A O 1
ATOM 698 N N . VAL A 1 97 ? 3.253 10.149 -7.960 1.00 92.56 97 VAL A N 1
ATOM 699 C CA . VAL A 1 97 ? 2.647 9.795 -9.254 1.00 92.56 97 VAL A CA 1
ATOM 700 C C . VAL A 1 97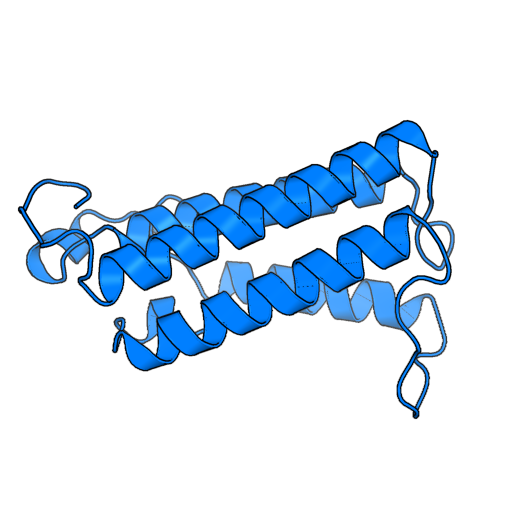 ? 2.932 10.889 -10.279 1.00 92.56 97 VAL A C 1
ATOM 702 O O . VAL A 1 97 ? 3.521 10.596 -11.313 1.00 92.56 97 VAL A O 1
ATOM 705 N N . GLN A 1 98 ? 2.637 12.150 -9.950 1.00 93.25 98 GLN A N 1
ATOM 706 C CA . GLN A 1 98 ? 2.904 13.291 -10.833 1.00 93.25 98 GLN A CA 1
ATOM 707 C C . GLN A 1 98 ? 4.382 13.389 -11.233 1.00 93.25 98 GLN A C 1
ATOM 709 O O . GLN A 1 98 ? 4.696 13.629 -12.398 1.00 93.25 98 GLN A O 1
ATOM 714 N N . ALA A 1 99 ? 5.301 13.175 -10.285 1.00 91.31 99 ALA A N 1
ATOM 715 C CA . ALA A 1 99 ? 6.731 13.175 -10.570 1.00 91.31 99 ALA A CA 1
ATOM 716 C C . ALA A 1 99 ? 7.131 12.045 -11.531 1.00 91.31 99 ALA A C 1
ATOM 718 O O . ALA A 1 99 ? 7.919 12.286 -12.436 1.00 91.31 99 ALA A O 1
ATOM 719 N N . ILE A 1 100 ? 6.585 10.835 -11.373 1.00 90.50 100 ILE A N 1
ATOM 720 C CA . ILE A 1 100 ? 6.877 9.683 -12.243 1.00 90.50 100 ILE A CA 1
ATOM 721 C C . ILE A 1 100 ? 6.268 9.868 -13.639 1.00 90.50 100 ILE A C 1
ATOM 723 O O . ILE A 1 100 ? 6.926 9.584 -14.639 1.00 90.50 100 ILE A O 1
ATOM 727 N N . GLU A 1 101 ? 5.034 10.363 -13.725 1.00 90.44 101 GLU A N 1
ATOM 728 C CA . GLU A 1 101 ? 4.360 10.651 -14.996 1.00 90.44 101 GLU A CA 1
ATOM 729 C C . GLU A 1 101 ? 5.067 11.761 -15.781 1.00 90.44 101 GLU A C 1
ATOM 731 O O . GLU A 1 101 ? 5.089 11.728 -17.006 1.00 90.44 101 GLU A O 1
ATOM 736 N N . ALA A 1 102 ? 5.717 12.713 -15.105 1.00 91.00 102 ALA A N 1
ATOM 737 C CA . ALA A 1 102 ? 6.517 13.740 -15.769 1.00 91.00 102 ALA A CA 1
ATOM 738 C C . ALA A 1 102 ? 7.800 13.194 -16.433 1.00 91.00 102 ALA A C 1
ATOM 740 O O . ALA A 1 102 ? 8.391 13.876 -17.270 1.00 91.00 102 ALA A O 1
ATOM 741 N N . LEU A 1 103 ? 8.243 11.981 -16.076 1.00 87.56 103 LEU A N 1
ATOM 742 C CA . LEU A 1 103 ? 9.479 11.371 -16.583 1.00 87.56 103 LEU A CA 1
ATOM 743 C C . LEU A 1 103 ? 9.285 10.540 -17.859 1.00 87.56 103 LEU A C 1
ATOM 745 O O . LEU A 1 103 ? 10.274 10.144 -18.477 1.00 87.56 103 LEU A O 1
ATOM 749 N N . GLN A 1 104 ? 8.045 10.240 -18.252 1.00 82.62 104 GLN A N 1
ATOM 750 C CA . GLN A 1 104 ? 7.753 9.408 -19.421 1.00 82.62 104 GLN A CA 1
ATOM 751 C C . GLN A 1 104 ? 6.379 9.707 -20.021 1.00 82.62 104 GLN A C 1
ATOM 753 O O . GLN A 1 104 ? 5.474 10.187 -19.351 1.00 82.62 104 GLN A O 1
ATOM 758 N N . VAL A 1 105 ? 6.187 9.362 -21.293 1.00 79.69 105 VAL A N 1
ATOM 759 C CA . VAL A 1 105 ? 4.857 9.429 -21.905 1.00 79.69 105 VAL A CA 1
ATOM 760 C C . VAL A 1 105 ? 4.030 8.247 -21.406 1.00 79.69 105 VAL A C 1
ATOM 762 O O . VAL A 1 105 ? 4.308 7.104 -21.762 1.00 79.69 105 VAL A O 1
ATOM 765 N N . VAL A 1 106 ? 3.006 8.522 -20.598 1.00 80.88 106 VAL A N 1
ATOM 766 C CA . VAL A 1 106 ? 2.056 7.498 -20.147 1.00 80.88 106 VAL A CA 1
ATOM 767 C C . VAL A 1 106 ? 1.261 6.979 -21.356 1.00 80.88 106 VAL A C 1
ATOM 769 O O . VAL A 1 106 ? 0.669 7.788 -22.084 1.00 80.88 106 VAL A O 1
ATOM 772 N N . PRO A 1 107 ? 1.230 5.656 -21.604 1.00 83.06 107 PRO A N 1
ATOM 773 C CA . PRO A 1 107 ? 0.431 5.082 -22.680 1.00 83.06 107 PRO A CA 1
ATOM 774 C C . PRO A 1 107 ? -1.055 5.427 -22.527 1.00 83.06 107 PRO A C 1
ATOM 776 O O . PRO A 1 107 ? -1.598 5.421 -21.426 1.00 83.06 107 PRO A O 1
ATOM 779 N N . LYS A 1 108 ? -1.737 5.693 -23.647 1.00 87.31 108 LYS A N 1
ATOM 780 C CA . LYS A 1 108 ? -3.198 5.920 -23.673 1.00 87.31 108 LYS A CA 1
ATOM 781 C C . LYS A 1 108 ? -4.010 4.625 -23.775 1.00 87.31 108 LYS A C 1
ATOM 783 O O . LYS A 1 108 ? -5.235 4.667 -23.840 1.00 87.31 108 LYS A O 1
ATOM 788 N N . GLU A 1 109 ? -3.321 3.495 -23.822 1.00 90.75 109 GLU A N 1
ATOM 789 C CA . GLU A 1 109 ? -3.875 2.161 -24.010 1.00 90.75 109 GLU A CA 1
ATOM 790 C C . GLU A 1 109 ? -3.494 1.277 -22.822 1.00 90.75 109 GLU A C 1
ATOM 792 O O . GLU A 1 109 ? -2.604 1.609 -22.035 1.00 90.75 109 GLU A O 1
ATOM 797 N N . PHE A 1 110 ? -4.168 0.137 -22.685 1.00 87.81 110 PHE A N 1
ATOM 798 C CA . PHE A 1 110 ? -3.788 -0.840 -21.674 1.00 87.81 110 PHE A CA 1
ATOM 799 C C . PHE A 1 110 ? -2.405 -1.416 -21.975 1.00 87.81 110 PHE A C 1
ATOM 801 O O . PHE A 1 110 ? -2.115 -1.820 -23.099 1.00 87.81 110 PHE A O 1
ATOM 808 N N . VAL A 1 111 ? -1.576 -1.497 -20.938 1.00 88.56 111 VAL A N 1
ATOM 809 C CA . VAL A 1 111 ? -0.255 -2.126 -20.999 1.00 88.56 111 VAL A CA 1
ATOM 810 C C . VAL A 1 111 ? -0.378 -3.585 -20.574 1.00 88.56 111 VAL A C 1
ATOM 812 O O . VAL A 1 111 ? -1.115 -3.906 -19.637 1.00 88.56 111 VAL A O 1
ATOM 815 N N . VAL A 1 112 ? 0.339 -4.472 -21.265 1.00 92.38 112 VAL A N 1
ATOM 816 C CA . VAL A 1 112 ? 0.443 -5.884 -20.883 1.00 92.38 112 VAL A CA 1
ATOM 817 C C . VAL A 1 112 ? 1.429 -6.004 -19.713 1.00 92.38 112 VAL A C 1
ATOM 819 O O . VAL A 1 112 ? 2.582 -5.604 -19.867 1.00 92.38 112 VAL A O 1
ATOM 822 N N . PRO A 1 113 ? 1.015 -6.550 -18.556 1.00 93.75 113 PRO A N 1
ATOM 823 C CA . PRO A 1 113 ? 1.902 -6.713 -17.411 1.00 93.75 113 PRO A CA 1
ATOM 824 C C . PRO A 1 113 ? 3.110 -7.604 -17.701 1.00 93.75 113 PRO A C 1
ATOM 826 O O . PRO A 1 113 ? 2.982 -8.638 -18.359 1.00 93.75 113 PRO A O 1
ATOM 829 N N . GLY A 1 114 ? 4.253 -7.262 -17.107 1.00 92.19 114 GLY A N 1
ATOM 830 C CA . GLY A 1 114 ? 5.405 -8.165 -17.027 1.00 92.19 114 GLY A CA 1
ATOM 831 C C . GLY A 1 114 ? 6.492 -8.027 -18.095 1.00 92.19 114 GLY A C 1
ATOM 832 O O . GLY A 1 114 ? 7.220 -8.986 -18.335 1.00 92.19 114 GLY A O 1
ATOM 833 N N . GLU A 1 115 ? 6.674 -6.840 -18.679 1.00 89.38 115 GLU A N 1
ATOM 834 C CA . GLU A 1 115 ? 7.818 -6.550 -19.568 1.00 89.38 115 GLU A CA 1
ATOM 835 C C . GLU A 1 115 ? 9.194 -6.754 -18.903 1.00 89.38 115 GLU A C 1
ATOM 837 O O . GLU A 1 115 ? 10.185 -7.028 -19.576 1.00 89.38 115 GLU A O 1
ATOM 842 N N . SER A 1 116 ? 9.274 -6.640 -17.575 1.00 92.19 116 SER A N 1
ATOM 843 C CA . SER A 1 116 ? 10.474 -6.941 -16.788 1.00 92.19 116 SER A CA 1
ATOM 844 C C . SER A 1 116 ? 10.102 -7.651 -15.491 1.00 92.19 116 SER A C 1
ATOM 846 O O . SER A 1 116 ? 8.960 -7.564 -15.045 1.00 92.19 116 SER A O 1
ATOM 848 N N . LEU A 1 117 ? 11.062 -8.318 -14.841 1.00 95.06 117 LEU A N 1
ATOM 849 C CA . LEU A 1 117 ? 10.822 -8.969 -13.545 1.00 95.06 117 LEU A CA 1
ATOM 850 C C . LEU A 1 117 ? 10.345 -7.973 -12.477 1.00 95.06 117 LEU A C 1
ATOM 852 O O . LEU A 1 117 ? 9.379 -8.249 -11.768 1.00 95.06 117 LEU A O 1
ATOM 856 N N . ALA A 1 118 ? 10.989 -6.805 -12.385 1.00 94.19 118 ALA A N 1
ATOM 857 C CA . ALA A 1 118 ? 10.593 -5.758 -11.446 1.00 94.19 118 ALA A CA 1
ATOM 858 C C . ALA A 1 118 ? 9.209 -5.182 -11.789 1.00 94.19 118 ALA A C 1
ATOM 860 O O . ALA A 1 118 ? 8.370 -5.039 -10.902 1.00 94.19 118 ALA A O 1
ATOM 861 N N . GLY A 1 119 ? 8.941 -4.927 -13.075 1.00 94.44 119 GLY A N 1
ATOM 862 C CA . GLY A 1 119 ? 7.628 -4.484 -13.549 1.00 94.44 119 GLY A CA 1
ATOM 863 C C . GLY A 1 119 ? 6.525 -5.500 -13.247 1.00 94.44 119 GLY A C 1
ATOM 864 O O . GLY A 1 119 ? 5.507 -5.137 -12.672 1.00 94.44 119 GLY A O 1
ATOM 865 N N . ALA A 1 120 ? 6.765 -6.786 -13.521 1.00 96.62 120 ALA A N 1
ATOM 866 C CA . ALA A 1 120 ? 5.841 -7.878 -13.216 1.00 96.62 120 ALA A CA 1
ATOM 867 C C . ALA A 1 120 ? 5.508 -7.946 -11.719 1.00 96.62 120 ALA A C 1
ATOM 869 O O . ALA A 1 120 ? 4.350 -8.117 -11.339 1.00 96.62 120 ALA A O 1
ATOM 870 N N . ALA A 1 121 ? 6.518 -7.796 -10.859 1.00 97.75 121 ALA A N 1
ATOM 871 C CA . ALA A 1 121 ? 6.320 -7.806 -9.416 1.00 97.75 121 ALA A CA 1
ATOM 872 C C . ALA A 1 121 ? 5.486 -6.600 -8.942 1.00 97.75 121 ALA A C 1
ATOM 874 O O . ALA A 1 121 ? 4.589 -6.762 -8.113 1.00 97.75 121 ALA A O 1
ATOM 875 N N . LEU A 1 122 ? 5.724 -5.410 -9.506 1.00 96.69 122 LEU A N 1
ATOM 876 C CA . LEU A 1 122 ? 4.917 -4.214 -9.240 1.00 96.69 122 LEU A CA 1
ATOM 877 C C . LEU A 1 122 ? 3.485 -4.348 -9.775 1.00 96.69 122 LEU A C 1
ATOM 879 O O . LEU A 1 122 ? 2.542 -3.921 -9.111 1.00 96.69 122 LEU A O 1
ATOM 883 N N . ASP A 1 123 ? 3.294 -4.983 -10.930 1.00 97.31 123 ASP A N 1
ATOM 884 C CA . ASP A 1 123 ? 1.971 -5.281 -11.475 1.00 97.31 123 ASP A CA 1
ATOM 885 C C . ASP A 1 123 ? 1.175 -6.218 -10.568 1.00 97.31 123 ASP A C 1
ATOM 887 O O . ASP A 1 123 ? -0.004 -5.967 -10.300 1.00 97.31 123 ASP A O 1
ATOM 891 N N . ILE A 1 124 ? 1.817 -7.263 -10.037 1.00 98.31 124 ILE A N 1
ATOM 892 C CA . ILE A 1 124 ? 1.209 -8.138 -9.031 1.00 98.31 124 ILE A CA 1
ATOM 893 C C . ILE A 1 124 ? 0.813 -7.305 -7.810 1.00 98.31 124 ILE A C 1
ATOM 895 O O . ILE A 1 124 ? -0.360 -7.317 -7.431 1.00 98.31 124 ILE A O 1
ATOM 899 N N . ALA A 1 125 ? 1.738 -6.521 -7.247 1.00 98.38 125 ALA A N 1
ATOM 900 C CA . ALA A 1 125 ? 1.462 -5.673 -6.089 1.00 98.38 125 ALA A CA 1
ATOM 901 C C . ALA A 1 125 ? 0.279 -4.721 -6.337 1.00 98.38 125 ALA A C 1
ATOM 903 O O . ALA A 1 125 ? -0.631 -4.644 -5.511 1.00 98.38 125 ALA A O 1
ATOM 904 N N . ARG A 1 126 ? 0.206 -4.085 -7.514 1.00 97.88 126 ARG A N 1
ATOM 905 C CA . ARG A 1 126 ? -0.919 -3.232 -7.927 1.00 97.88 126 ARG A CA 1
ATOM 906 C C . ARG A 1 126 ? -2.251 -3.980 -7.879 1.00 97.88 126 ARG A C 1
ATOM 908 O O . ARG A 1 126 ? -3.242 -3.434 -7.399 1.00 97.88 126 ARG A O 1
ATOM 915 N N . THR A 1 127 ? -2.314 -5.220 -8.364 1.00 98.25 127 THR A N 1
ATOM 916 C CA . THR A 1 127 ? -3.566 -6.000 -8.313 1.00 98.25 127 THR A CA 1
ATOM 917 C C . THR A 1 127 ? -3.976 -6.377 -6.888 1.00 98.25 127 THR A C 1
ATOM 919 O O . THR A 1 127 ? -5.173 -6.378 -6.585 1.00 98.25 127 THR A O 1
ATOM 922 N N . VAL A 1 128 ? -3.006 -6.641 -6.007 1.00 98.62 128 VAL A N 1
ATOM 923 C CA . VAL A 1 128 ? -3.242 -6.949 -4.589 1.00 98.62 128 VAL A CA 1
ATOM 924 C C . VAL A 1 128 ? -3.738 -5.709 -3.842 1.00 98.62 128 VAL A C 1
ATOM 926 O O . VAL A 1 128 ? -4.759 -5.792 -3.161 1.00 98.62 128 VAL A O 1
ATOM 929 N N . VAL A 1 129 ? -3.121 -4.540 -4.060 1.00 98.38 129 VAL A N 1
ATOM 930 C CA . VAL A 1 129 ? -3.590 -3.248 -3.519 1.00 98.38 129 VAL A CA 1
ATOM 931 C C . VAL A 1 129 ? -5.044 -2.992 -3.916 1.00 98.38 129 VAL A C 1
ATOM 933 O O . VAL A 1 129 ? -5.878 -2.725 -3.059 1.00 98.38 129 VAL A O 1
ATOM 936 N N . ARG A 1 130 ? -5.398 -3.188 -5.193 1.00 97.69 130 ARG A N 1
ATOM 937 C CA . ARG A 1 130 ? -6.787 -3.024 -5.665 1.00 97.69 130 ARG A CA 1
ATOM 938 C C . ARG A 1 130 ? -7.767 -4.007 -5.031 1.00 97.69 130 ARG A C 1
ATOM 940 O O . ARG A 1 130 ? -8.967 -3.746 -4.988 1.00 97.69 130 ARG A O 1
ATOM 947 N N . ARG A 1 131 ? -7.314 -5.188 -4.602 1.00 97.56 131 ARG A N 1
ATOM 948 C CA . ARG A 1 131 ? -8.161 -6.114 -3.836 1.00 97.56 131 ARG A CA 1
ATOM 949 C C . ARG A 1 131 ? -8.349 -5.627 -2.402 1.00 97.56 131 ARG A C 1
ATOM 951 O O . ARG A 1 131 ? -9.482 -5.674 -1.929 1.00 97.56 131 ARG A O 1
ATOM 958 N N . ALA A 1 132 ? -7.290 -5.145 -1.756 1.00 96.56 132 ALA A N 1
ATOM 959 C CA . ALA A 1 132 ? -7.374 -4.538 -0.431 1.00 96.56 132 ALA A CA 1
ATOM 960 C C . ALA A 1 132 ? -8.318 -3.322 -0.426 1.00 96.56 132 ALA A C 1
ATOM 962 O O . ALA A 1 132 ? -9.178 -3.238 0.443 1.00 96.56 132 ALA A O 1
ATOM 963 N N . GLU A 1 133 ? -8.246 -2.467 -1.450 1.00 95.56 133 GLU A N 1
ATOM 964 C CA . GLU A 1 133 ? -9.156 -1.333 -1.694 1.00 95.56 133 GLU A CA 1
ATOM 965 C C . GLU A 1 133 ? -10.634 -1.762 -1.644 1.00 95.56 133 GLU A C 1
ATOM 967 O O . GLU A 1 133 ? -11.420 -1.248 -0.851 1.00 95.56 133 GLU A O 1
ATOM 972 N N . ARG A 1 134 ? -11.021 -2.781 -2.426 1.00 94.94 134 ARG A N 1
ATOM 973 C CA . ARG A 1 134 ? -12.414 -3.270 -2.445 1.00 94.94 134 ARG A CA 1
ATOM 974 C C . ARG A 1 134 ? -12.877 -3.801 -1.089 1.00 94.94 134 ARG A C 1
ATOM 976 O O . ARG A 1 134 ? -14.040 -3.626 -0.738 1.00 94.94 134 ARG A O 1
ATOM 983 N N . LEU A 1 135 ? -11.987 -4.455 -0.342 1.00 94.69 135 LEU A N 1
ATOM 984 C CA . LEU A 1 135 ? -12.288 -4.956 1.001 1.00 94.69 135 LEU A CA 1
ATOM 985 C C . LEU A 1 135 ? -12.394 -3.817 2.022 1.00 94.69 135 LEU A C 1
ATOM 987 O O . LEU A 1 135 ? -13.244 -3.886 2.904 1.00 94.69 135 LEU A O 1
ATOM 991 N N . ALA A 1 136 ? -11.594 -2.759 1.877 1.00 91.25 136 ALA A N 1
ATOM 992 C CA . ALA A 1 136 ? -11.685 -1.559 2.704 1.00 91.25 136 ALA A CA 1
ATOM 993 C C . ALA A 1 136 ? -13.017 -0.828 2.496 1.00 91.25 136 ALA A C 1
ATOM 995 O O . ALA A 1 136 ? -13.672 -0.465 3.474 1.00 91.25 136 ALA A O 1
ATOM 996 N N . VAL A 1 137 ? -13.455 -0.689 1.238 1.00 89.56 137 VAL A N 1
ATOM 997 C CA . VAL A 1 137 ? -14.775 -0.135 0.891 1.00 89.56 137 VAL A CA 1
ATOM 998 C C . VAL A 1 137 ? -15.902 -0.995 1.469 1.00 89.56 137 VAL A C 1
ATOM 1000 O O . VAL A 1 137 ? -16.848 -0.459 2.040 1.00 89.56 137 VAL A O 1
ATOM 1003 N N . ALA A 1 138 ? -15.798 -2.324 1.362 1.00 88.00 138 ALA A N 1
ATOM 1004 C CA . ALA A 1 138 ? -16.815 -3.244 1.873 1.00 88.00 138 ALA A CA 1
ATOM 1005 C C . ALA A 1 138 ? -16.900 -3.271 3.410 1.00 88.00 138 ALA A C 1
ATOM 1007 O O . ALA A 1 138 ? -17.986 -3.435 3.947 1.00 88.00 138 ALA A O 1
ATOM 1008 N N . ALA A 1 139 ? -15.783 -3.084 4.120 1.00 85.25 139 ALA A N 1
ATOM 1009 C CA . ALA A 1 139 ? -15.727 -3.120 5.584 1.00 85.25 139 ALA A CA 1
ATOM 1010 C C . ALA A 1 139 ? -16.268 -1.845 6.275 1.00 85.25 139 ALA A C 1
ATOM 1012 O O . ALA A 1 139 ? -16.090 -1.700 7.490 1.00 85.25 139 ALA A O 1
ATOM 1013 N N . GLU A 1 140 ? -16.863 -0.913 5.512 1.00 73.69 140 GLU A N 1
ATOM 1014 C CA . GLU A 1 140 ? -17.440 0.365 5.968 1.00 73.69 140 GLU A CA 1
ATOM 1015 C C . GLU A 1 140 ? -16.547 1.103 6.980 1.00 73.69 140 GLU A C 1
ATOM 1017 O O . GLU A 1 140 ? -16.984 1.601 8.027 1.00 73.69 140 GLU A O 1
ATOM 1022 N N . LEU A 1 141 ? -15.242 1.137 6.698 1.00 69.62 141 LEU A N 1
ATOM 1023 C CA . LEU A 1 141 ? -14.292 1.803 7.574 1.00 69.62 141 LEU A CA 1
ATOM 1024 C C . LEU A 1 141 ? -14.609 3.311 7.657 1.00 69.62 141 LEU A C 1
ATOM 1026 O O . LEU A 1 141 ? -15.076 3.902 6.680 1.00 69.62 141 LEU A O 1
ATOM 1030 N N . PRO A 1 142 ? -14.367 3.969 8.809 1.00 62.50 142 PRO A N 1
ATOM 1031 C CA . PRO A 1 142 ? -14.574 5.410 8.937 1.00 62.50 142 PRO A CA 1
ATOM 1032 C C . PRO A 1 142 ? -13.827 6.169 7.832 1.00 62.50 142 PRO A C 1
ATOM 1034 O O . PRO A 1 142 ? -12.682 5.842 7.557 1.00 62.50 142 PRO A O 1
ATOM 1037 N N . VAL A 1 143 ? -14.442 7.212 7.262 1.00 53.34 143 VAL A N 1
ATOM 1038 C CA . VAL A 1 143 ? -14.035 7.920 6.022 1.00 53.34 143 VAL A CA 1
ATOM 1039 C C . VAL A 1 143 ? -12.529 8.188 5.857 1.00 53.34 143 VAL A C 1
ATOM 1041 O O . VAL A 1 143 ? -12.032 8.134 4.739 1.00 53.34 143 VAL A O 1
ATOM 1044 N N . ALA A 1 144 ? -11.773 8.428 6.934 1.00 51.28 144 ALA A N 1
ATOM 1045 C CA . ALA A 1 144 ? -10.317 8.576 6.841 1.00 51.28 144 ALA A CA 1
ATOM 1046 C C . ALA A 1 144 ? -9.613 7.318 6.286 1.00 51.28 144 ALA A C 1
ATOM 1048 O O . ALA A 1 144 ? -8.683 7.458 5.507 1.00 51.28 144 ALA A O 1
ATOM 1049 N N . SER A 1 145 ? -10.089 6.111 6.608 1.00 48.06 145 SER A N 1
ATOM 1050 C CA . SER A 1 145 ? -9.575 4.836 6.084 1.00 48.06 145 SER A CA 1
ATOM 1051 C C . SER A 1 145 ? -10.202 4.419 4.744 1.00 48.06 145 SER A C 1
ATOM 1053 O O . SER A 1 145 ? -9.808 3.397 4.192 1.00 48.06 145 SER A O 1
ATOM 1055 N N . ALA A 1 146 ? -11.177 5.179 4.233 1.00 41.91 146 ALA A N 1
ATOM 1056 C CA . ALA A 1 146 ? -11.853 4.923 2.958 1.00 41.91 146 ALA A CA 1
ATOM 1057 C C . ALA A 1 146 ? -11.197 5.657 1.772 1.00 41.91 146 ALA A C 1
ATOM 1059 O O . ALA A 1 146 ? -11.702 5.590 0.655 1.00 41.91 146 ALA A O 1
ATOM 1060 N N . VAL A 1 147 ? -10.089 6.369 2.013 1.00 37.50 147 VAL A N 1
ATOM 1061 C CA . VAL A 1 147 ? -9.246 6.963 0.967 1.00 37.50 147 VAL A CA 1
ATOM 1062 C C . VAL A 1 147 ? -8.143 5.966 0.614 1.00 37.50 147 VAL A C 1
ATOM 1064 O O . VAL A 1 147 ? -6.973 6.158 0.942 1.00 37.50 147 VAL A O 1
ATOM 1067 N N . VAL A 1 148 ? -8.547 4.852 0.014 1.00 41.66 148 VAL A N 1
ATOM 1068 C CA . VAL A 1 148 ? -7.677 3.916 -0.706 1.00 41.66 148 VAL A CA 1
ATOM 1069 C C . VAL A 1 148 ? -8.313 3.697 -2.063 1.00 41.66 148 VAL A C 1
ATOM 1071 O O . VAL A 1 148 ? -9.560 3.591 -2.081 1.00 41.66 148 VAL A O 1
#

Radius of gyration: 16.52 Å; chains: 1; bounding box: 37×29×47 Å

Sequence (148 aa):
MLYGGRVRKDSERIECNGAVDEAQAALGYARAVVQGTGASGPGNLTSDALDGMLVSIERDLWVLMAEVATSNSNRSKLVAGTSLVTPAMVDVLTSRVQAIEALQVVPKEFVVPGESLAGAALDIARTVVRRAERLAVAAELPVASAVV